Protein AF-A0A931YIL2-F1 (afdb_monomer)

pLDDT: mean 77.99, std 23.13, range [31.06, 97.94]

Solvent-accessible surface area (backbone atoms only — not comparable to full-atom values): 9273 Å² total; per-residue (Å²): 134,81,92,81,89,79,90,77,87,75,86,78,76,81,76,73,81,75,79,77,82,83,74,76,80,85,84,77,81,84,89,69,80,85,50,88,67,52,75,76,73,42,56,66,63,52,20,43,50,51,42,47,32,38,78,58,31,92,46,50,62,49,79,46,64,43,87,54,65,48,68,61,89,92,46,78,42,59,45,72,40,86,45,78,46,39,38,47,56,49,36,44,33,66,9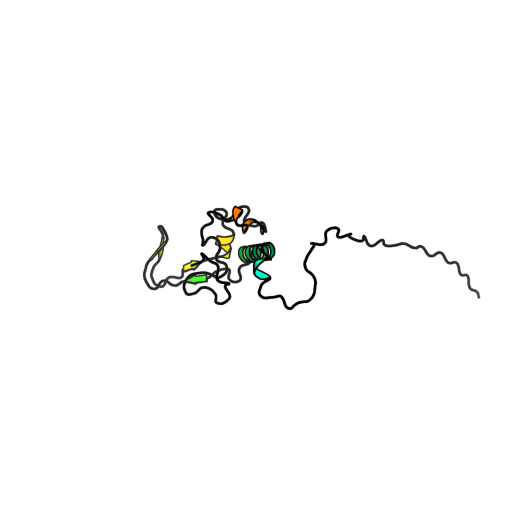2,79,24,80,66,40,89,60,93,55,35,67,55,65,34,74,87,61,43,67,88,59,60,73,80,49,65,38,51,49,60,54,52,99,72,37,45,89,86,53,78,88,53,91,89,63,101

Structure (mmCIF, N/CA/C/O backbone):
data_AF-A0A931YIL2-F1
#
_entry.id   AF-A0A931YIL2-F1
#
loop_
_atom_site.group_PDB
_atom_site.id
_atom_site.type_symbol
_atom_site.label_atom_id
_atom_site.label_alt_id
_atom_site.label_comp_id
_atom_site.label_asym_id
_atom_site.label_entity_id
_atom_site.label_seq_id
_atom_site.pdbx_PDB_ins_code
_atom_site.Cartn_x
_atom_site.Cartn_y
_atom_site.Cartn_z
_atom_site.occupancy
_atom_site.B_iso_or_equiv
_atom_site.auth_seq_id
_atom_site.auth_comp_id
_atom_site.auth_asym_id
_atom_site.auth_atom_id
_atom_site.pdbx_PDB_model_num
ATOM 1 N N . MET A 1 1 ? 46.542 -65.218 -22.834 1.00 34.25 1 MET A N 1
ATOM 2 C CA . MET A 1 1 ? 47.456 -64.803 -23.922 1.00 34.25 1 MET A CA 1
ATOM 3 C C . MET A 1 1 ? 46.732 -63.798 -24.806 1.00 34.25 1 MET A C 1
ATOM 5 O O . MET A 1 1 ? 45.672 -64.157 -25.283 1.00 34.25 1 MET A O 1
ATOM 9 N N . ARG A 1 2 ? 47.328 -62.601 -24.974 1.00 32.44 2 ARG A N 1
ATOM 10 C CA . ARG A 1 2 ? 47.079 -61.520 -25.967 1.00 32.44 2 ARG A CA 1
ATOM 11 C C . ARG A 1 2 ? 45.635 -60.983 -26.061 1.00 32.44 2 ARG A C 1
ATOM 13 O O . ARG A 1 2 ? 44.702 -61.717 -26.321 1.00 32.44 2 ARG A O 1
ATOM 20 N N . CYS A 1 3 ? 45.384 -59.731 -25.675 1.00 31.72 3 CYS A N 1
ATOM 21 C CA . CYS A 1 3 ? 45.705 -58.490 -26.402 1.00 31.72 3 CYS A CA 1
ATOM 22 C C . CYS A 1 3 ? 45.015 -58.443 -27.775 1.00 31.72 3 CYS A C 1
ATOM 24 O O . CYS A 1 3 ? 45.411 -59.151 -28.695 1.00 31.72 3 CYS A O 1
ATOM 26 N N . GLY A 1 4 ? 43.993 -57.593 -27.868 1.00 31.06 4 GLY A N 1
ATOM 27 C CA . GLY A 1 4 ? 43.230 -57.299 -29.073 1.00 31.06 4 GLY A CA 1
ATOM 28 C C . GLY A 1 4 ? 42.468 -55.995 -28.868 1.00 31.06 4 GLY A C 1
ATOM 29 O O . GLY A 1 4 ? 41.294 -55.993 -28.523 1.00 31.06 4 GLY A O 1
ATOM 30 N N . SER A 1 5 ? 43.200 -54.894 -28.983 1.00 42.75 5 SER A N 1
ATOM 31 C CA . SER A 1 5 ? 42.692 -53.545 -29.194 1.00 42.75 5 SER A CA 1
ATOM 32 C C . SER A 1 5 ? 41.805 -53.493 -30.439 1.00 42.75 5 SER A C 1
ATOM 34 O O . SER A 1 5 ? 42.280 -53.851 -31.515 1.00 42.75 5 SER A O 1
ATOM 36 N N . ASP A 1 6 ? 40.585 -52.971 -30.325 1.00 36.50 6 ASP A N 1
ATOM 37 C CA . ASP A 1 6 ? 40.017 -52.196 -31.428 1.00 36.50 6 ASP A CA 1
ATOM 38 C C . ASP A 1 6 ? 39.145 -51.054 -30.897 1.00 36.50 6 ASP A C 1
ATOM 40 O O . ASP A 1 6 ? 38.059 -51.213 -30.336 1.00 36.50 6 ASP A O 1
ATOM 44 N N . SER A 1 7 ? 39.734 -49.881 -31.038 1.00 40.06 7 SER A N 1
ATOM 45 C CA . SER A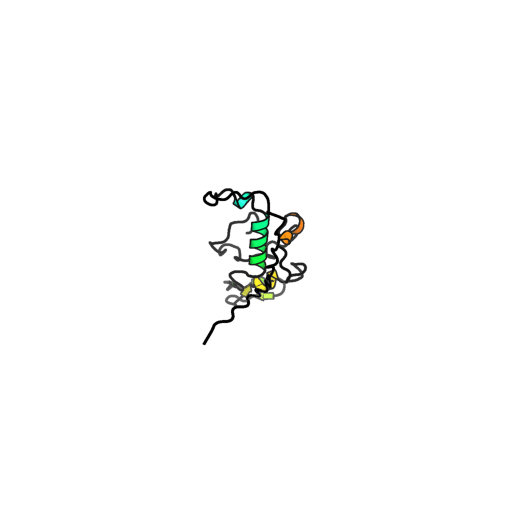 1 7 ? 39.219 -48.540 -30.866 1.00 40.06 7 SER A CA 1
ATOM 46 C C . SER A 1 7 ? 38.080 -48.243 -31.837 1.00 40.06 7 SER A C 1
ATOM 48 O O . SER A 1 7 ? 38.304 -48.118 -33.038 1.00 4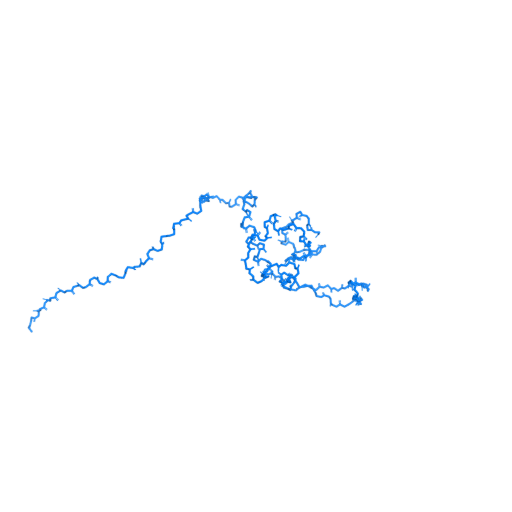0.06 7 SER A O 1
ATOM 50 N N . ARG A 1 8 ? 36.876 -47.992 -31.310 1.00 36.78 8 ARG A N 1
ATOM 51 C CA . ARG A 1 8 ? 35.892 -47.111 -31.963 1.00 36.78 8 ARG A CA 1
ATOM 52 C C . ARG A 1 8 ? 35.263 -46.189 -30.930 1.00 36.78 8 ARG A C 1
ATOM 54 O O . ARG A 1 8 ? 34.207 -46.470 -30.368 1.00 36.78 8 ARG A O 1
ATOM 61 N N . GLU A 1 9 ? 35.953 -45.079 -30.690 1.00 34.53 9 GLU A N 1
ATOM 62 C CA . GLU A 1 9 ? 35.385 -43.885 -30.076 1.00 34.53 9 GLU A CA 1
ATOM 63 C C . GLU A 1 9 ? 34.163 -43.431 -30.882 1.00 34.53 9 GLU A C 1
ATOM 65 O O . GLU A 1 9 ? 34.240 -43.147 -32.077 1.00 34.53 9 GLU A O 1
ATOM 70 N N . ARG A 1 10 ? 33.014 -43.361 -30.211 1.00 42.81 10 ARG A N 1
ATOM 71 C CA . ARG A 1 10 ? 31.848 -42.616 -30.681 1.00 42.81 10 ARG A CA 1
ATOM 72 C C . ARG A 1 10 ? 31.914 -41.229 -30.043 1.00 42.81 10 ARG A C 1
ATOM 74 O O . ARG A 1 10 ? 31.705 -41.151 -28.833 1.00 42.81 10 ARG A O 1
ATOM 81 N N . PRO A 1 11 ? 32.124 -40.128 -30.780 1.00 35.50 11 PRO A N 1
ATOM 82 C CA . PRO A 1 11 ? 31.899 -38.813 -30.208 1.00 35.50 11 PRO A CA 1
ATOM 83 C C . PRO A 1 11 ? 30.393 -38.529 -30.251 1.00 35.50 11 PRO A C 1
ATOM 85 O O . PRO A 1 11 ? 29.871 -37.895 -31.164 1.00 35.50 11 PRO A O 1
ATOM 88 N N . GLY A 1 12 ? 29.678 -39.032 -29.243 1.00 33.94 12 GLY A N 1
ATOM 89 C CA . GLY A 1 12 ? 28.361 -38.530 -28.866 1.00 33.94 12 GLY A CA 1
ATOM 90 C C . GLY A 1 12 ? 28.528 -37.151 -28.238 1.00 33.94 12 GLY A C 1
ATOM 91 O O . GLY A 1 12 ? 28.564 -37.013 -27.020 1.00 33.94 12 GLY A O 1
ATOM 92 N N . GLY A 1 13 ? 28.714 -36.133 -29.078 1.00 31.44 13 GLY A N 1
ATOM 93 C CA . GLY A 1 13 ? 28.776 -34.745 -28.651 1.00 31.44 13 GLY A CA 1
ATOM 94 C C . GLY A 1 13 ? 27.416 -34.309 -28.121 1.00 31.44 13 GLY A C 1
ATOM 95 O O . GLY A 1 13 ? 26.520 -33.980 -28.895 1.00 31.44 13 GLY A O 1
ATOM 96 N N . HIS A 1 14 ? 27.265 -34.277 -26.799 1.00 36.81 14 HIS A N 1
ATOM 97 C CA . HIS A 1 14 ? 26.225 -33.488 -26.155 1.00 36.81 14 HIS A CA 1
ATOM 98 C C . HIS A 1 14 ? 26.507 -32.013 -26.457 1.00 36.81 14 HIS A C 1
ATOM 100 O O . HIS A 1 14 ? 27.278 -31.343 -25.771 1.00 36.81 14 HIS A O 1
ATOM 106 N N . ALA A 1 15 ? 25.913 -31.519 -27.543 1.00 41.88 15 ALA A N 1
ATOM 107 C CA . ALA A 1 15 ? 25.877 -30.108 -27.865 1.00 41.88 15 ALA A CA 1
ATOM 108 C C . ALA A 1 15 ? 25.043 -29.404 -26.790 1.00 41.88 15 ALA A C 1
ATOM 110 O O . ALA A 1 15 ? 23.819 -29.332 -26.871 1.00 41.88 15 ALA A O 1
ATOM 111 N N . ASN A 1 16 ? 25.715 -28.902 -25.753 1.00 38.50 16 ASN A N 1
ATOM 112 C CA . ASN A 1 16 ? 25.128 -27.934 -24.842 1.00 38.50 16 ASN A CA 1
ATOM 113 C C . ASN A 1 16 ? 24.697 -26.726 -25.675 1.00 38.50 16 ASN A C 1
ATOM 115 O O . ASN A 1 16 ? 25.534 -25.964 -26.165 1.00 38.50 16 ASN A O 1
ATOM 119 N N . GLY A 1 17 ? 23.382 -26.600 -25.860 1.00 35.38 17 GLY A N 1
ATOM 120 C CA . GLY A 1 17 ? 22.730 -25.482 -26.520 1.00 35.38 17 GLY A CA 1
ATOM 121 C C . GLY A 1 17 ? 23.166 -24.184 -25.862 1.00 35.38 17 GLY A C 1
ATOM 122 O O . GLY A 1 17 ? 22.672 -23.791 -24.807 1.00 35.38 17 GLY A O 1
ATOM 123 N N . ARG A 1 18 ? 24.142 -23.531 -26.489 1.00 36.31 18 ARG A N 1
ATOM 124 C CA . ARG A 1 18 ? 24.627 -22.211 -26.124 1.00 36.31 18 ARG A CA 1
ATOM 125 C C . ARG A 1 18 ? 23.471 -21.246 -26.357 1.00 36.31 18 ARG A C 1
ATOM 127 O O . ARG A 1 18 ? 23.248 -20.815 -27.483 1.00 36.31 18 ARG A O 1
ATOM 134 N N . LEU A 1 19 ? 22.728 -20.930 -25.299 1.00 40.59 19 LEU A N 1
ATOM 135 C CA . LEU A 1 19 ? 21.790 -19.813 -25.287 1.00 40.59 19 LEU A CA 1
ATOM 136 C C . LEU A 1 19 ? 22.593 -18.552 -25.612 1.00 40.59 19 LEU A C 1
ATOM 138 O O . LEU A 1 19 ? 23.271 -17.972 -24.763 1.00 40.59 19 LEU A O 1
ATOM 142 N N . THR A 1 20 ? 22.581 -18.150 -26.880 1.00 42.56 20 THR A N 1
ATOM 143 C CA . THR A 1 20 ? 23.110 -16.863 -27.302 1.00 42.56 20 THR A CA 1
ATOM 144 C C . THR A 1 20 ? 22.170 -15.803 -26.752 1.00 42.56 20 THR A C 1
ATOM 146 O O . THR A 1 20 ? 21.168 -15.469 -27.380 1.00 42.56 20 THR A O 1
ATOM 149 N N . HIS A 1 21 ? 22.478 -15.280 -25.566 1.00 39.62 21 HIS A N 1
ATOM 150 C CA . HIS A 1 21 ? 21.862 -14.070 -25.035 1.00 39.62 21 HIS A CA 1
ATOM 151 C C . HIS A 1 21 ? 22.277 -12.880 -25.923 1.00 39.62 21 HIS A C 1
ATOM 153 O O . HIS A 1 21 ? 23.186 -12.109 -25.605 1.00 39.62 21 HIS A O 1
ATOM 159 N N . ARG A 1 22 ? 21.653 -12.758 -27.101 1.00 46.47 22 ARG A N 1
ATOM 160 C CA . ARG A 1 22 ? 21.691 -11.545 -27.920 1.00 46.47 22 ARG A CA 1
ATOM 161 C C . ARG A 1 22 ? 20.794 -10.517 -27.245 1.00 46.47 22 ARG A C 1
ATOM 163 O O . ARG A 1 22 ? 19.578 -10.641 -27.273 1.00 46.47 22 ARG A O 1
ATOM 170 N N . GLY A 1 23 ? 21.429 -9.515 -26.648 1.00 37.62 23 GLY A N 1
ATOM 171 C CA . GLY A 1 23 ? 20.753 -8.365 -26.051 1.00 37.62 23 GLY A CA 1
ATOM 172 C C . GLY A 1 23 ? 21.424 -7.910 -24.765 1.00 37.62 23 GLY A C 1
ATOM 173 O O . GLY A 1 23 ? 20.806 -7.914 -23.710 1.00 37.62 23 GLY A O 1
ATOM 174 N N . ARG A 1 24 ? 22.712 -7.556 -24.816 1.00 38.62 24 ARG A N 1
ATOM 175 C CA . ARG A 1 24 ? 23.373 -6.893 -23.685 1.00 38.62 24 ARG A CA 1
ATOM 176 C C . ARG A 1 24 ? 22.701 -5.522 -23.505 1.00 38.62 24 ARG A C 1
ATOM 178 O O . ARG A 1 24 ? 22.769 -4.744 -24.458 1.00 38.62 24 ARG A O 1
ATOM 185 N N . PRO A 1 25 ? 22.083 -5.187 -22.355 1.00 48.25 25 PRO A N 1
ATOM 186 C CA . PRO A 1 25 ? 21.700 -3.806 -22.102 1.00 48.25 25 PRO A CA 1
ATOM 187 C C . PRO A 1 25 ? 22.980 -2.971 -22.155 1.00 48.25 25 PRO A C 1
ATOM 189 O O . PRO A 1 25 ? 23.931 -3.186 -21.397 1.00 48.25 25 PRO A O 1
ATOM 192 N N . ALA A 1 26 ? 23.053 -2.084 -23.140 1.00 44.16 26 ALA A N 1
ATOM 193 C CA . ALA A 1 26 ? 24.159 -1.162 -23.267 1.00 44.16 26 ALA A CA 1
ATOM 194 C C . ALA A 1 26 ? 24.136 -0.212 -22.061 1.00 44.16 26 ALA A C 1
ATOM 196 O O . ALA A 1 26 ? 23.147 0.479 -21.836 1.00 44.16 26 ALA A O 1
ATOM 197 N N . GLY A 1 27 ? 25.236 -0.173 -21.302 1.00 51.66 27 GLY A N 1
ATOM 198 C CA . GLY A 1 27 ? 25.552 0.984 -20.462 1.00 51.66 27 GLY A CA 1
ATOM 199 C C . GLY A 1 27 ? 25.453 0.826 -18.944 1.00 51.66 27 GLY A C 1
ATOM 200 O O . GLY A 1 27 ? 25.000 1.752 -18.284 1.00 51.66 27 GLY A O 1
ATOM 201 N N . VAL A 1 28 ? 25.954 -0.263 -18.358 1.00 55.72 28 VAL A N 1
ATOM 202 C CA . VAL A 1 28 ? 26.526 -0.195 -16.998 1.00 55.72 28 VAL A CA 1
ATOM 203 C C . VAL A 1 28 ? 27.937 -0.775 -17.052 1.00 55.72 28 VAL A C 1
ATOM 205 O O . VAL A 1 28 ? 28.132 -1.985 -17.134 1.00 55.72 28 VAL A O 1
ATOM 208 N N . SER A 1 29 ? 28.935 0.108 -17.103 1.00 44.84 29 SER A N 1
ATOM 209 C CA . SER A 1 29 ? 30.344 -0.254 -16.946 1.00 44.84 29 SER A CA 1
ATOM 210 C C . SER A 1 29 ? 30.601 -0.663 -15.496 1.00 44.84 29 SER A C 1
ATOM 212 O O . SER A 1 29 ? 30.206 0.047 -14.570 1.00 44.84 29 SER A O 1
ATOM 214 N N . GLY A 1 30 ? 31.251 -1.809 -15.301 1.00 53.72 30 GLY A N 1
ATOM 215 C CA . GLY A 1 30 ? 31.662 -2.286 -13.986 1.00 53.72 30 GLY A CA 1
ATOM 216 C C . GLY A 1 30 ? 32.696 -1.373 -13.315 1.00 53.72 30 GLY A C 1
ATOM 217 O O . GLY A 1 30 ? 33.526 -0.769 -13.987 1.00 53.72 30 GLY A O 1
ATOM 218 N N . ALA A 1 31 ? 32.627 -1.363 -11.979 1.00 58.78 31 ALA A N 1
ATOM 219 C CA . ALA A 1 31 ? 33.555 -0.789 -10.998 1.00 58.78 31 ALA A CA 1
ATOM 220 C C . ALA A 1 31 ? 33.554 0.746 -10.792 1.00 58.78 31 ALA A C 1
ATOM 222 O O . ALA A 1 31 ? 34.435 1.468 -11.243 1.00 58.78 31 ALA A O 1
ATOM 223 N N . ALA A 1 32 ? 32.609 1.206 -9.964 1.00 49.69 32 ALA A N 1
ATOM 224 C CA . ALA A 1 32 ? 32.739 2.344 -9.042 1.00 49.69 32 ALA A CA 1
ATOM 225 C C . ALA A 1 32 ? 31.777 2.100 -7.855 1.00 49.69 32 ALA A C 1
ATOM 227 O O . ALA A 1 32 ? 30.736 1.468 -8.076 1.00 49.69 32 ALA A O 1
ATOM 228 N N . PRO A 1 33 ? 32.067 2.541 -6.609 1.00 53.78 33 PRO A N 1
ATOM 229 C CA . PRO A 1 33 ? 31.133 2.372 -5.494 1.00 53.78 33 PRO A CA 1
ATOM 230 C C . PRO A 1 33 ? 29.819 3.029 -5.900 1.00 53.78 33 PRO A C 1
ATOM 232 O O . PRO A 1 33 ? 29.842 4.192 -6.293 1.00 53.78 33 PRO A O 1
ATOM 235 N N . VAL A 1 34 ? 28.721 2.261 -5.889 1.00 62.38 34 VAL A N 1
ATOM 236 C CA . VAL A 1 34 ? 27.403 2.618 -6.446 1.00 62.38 34 VAL A CA 1
ATOM 237 C C . VAL A 1 34 ? 27.062 4.058 -6.071 1.00 62.38 34 VAL A C 1
ATOM 239 O O . VAL A 1 34 ? 26.628 4.354 -4.956 1.00 62.38 34 VAL A O 1
ATOM 242 N N . ALA A 1 35 ? 27.380 4.979 -6.981 1.00 63.25 35 ALA A N 1
ATOM 243 C CA . ALA A 1 35 ? 27.531 6.370 -6.606 1.00 63.25 35 ALA A CA 1
ATOM 244 C C . ALA A 1 35 ? 26.160 6.917 -6.232 1.00 63.25 35 ALA A C 1
ATOM 246 O O . ALA A 1 35 ? 25.165 6.648 -6.911 1.00 63.25 35 ALA A O 1
ATOM 247 N N . ARG A 1 36 ? 26.113 7.736 -5.175 1.00 62.06 36 ARG A N 1
ATOM 248 C CA . ARG A 1 36 ? 24.892 8.341 -4.625 1.00 62.06 36 ARG A CA 1
ATOM 249 C C . ARG A 1 36 ? 23.976 8.899 -5.734 1.00 62.06 36 ARG A C 1
ATOM 251 O O . ARG A 1 36 ? 22.761 8.841 -5.587 1.00 62.06 36 ARG A O 1
ATOM 258 N N . GLY A 1 37 ? 24.510 9.377 -6.863 1.00 63.91 37 GLY A N 1
ATOM 259 C CA . GLY A 1 37 ? 23.762 9.911 -8.013 1.00 63.91 37 GLY A CA 1
ATOM 260 C C . GLY A 1 37 ? 22.989 8.910 -8.890 1.00 63.91 37 GLY A C 1
ATOM 261 O O . GLY A 1 37 ? 21.991 9.311 -9.490 1.00 63.91 37 GLY A O 1
ATOM 262 N N . LEU A 1 38 ? 23.360 7.625 -8.922 1.00 71.31 38 LEU A N 1
ATOM 263 C CA . LEU A 1 38 ? 22.795 6.633 -9.856 1.00 71.31 38 LEU A CA 1
ATOM 264 C C . LEU A 1 38 ? 21.293 6.386 -9.626 1.00 71.31 38 LEU A C 1
ATOM 266 O O . LEU A 1 38 ? 20.524 6.142 -10.551 1.00 71.31 38 LEU A O 1
ATOM 270 N N . ARG A 1 39 ? 20.829 6.574 -8.385 1.00 67.75 39 ARG A N 1
ATOM 271 C CA . ARG A 1 39 ? 19.406 6.475 -8.017 1.00 67.75 39 ARG A CA 1
ATOM 272 C C . ARG A 1 39 ? 18.480 7.387 -8.836 1.00 67.75 39 ARG A C 1
ATOM 274 O O . ARG A 1 39 ? 17.288 7.119 -8.922 1.00 67.75 39 ARG A O 1
ATOM 281 N N . ARG A 1 40 ? 18.999 8.494 -9.389 1.00 72.06 40 ARG A N 1
ATOM 282 C CA . ARG A 1 40 ? 18.212 9.441 -10.198 1.00 72.06 40 ARG A CA 1
ATOM 283 C C . ARG A 1 40 ? 18.037 8.973 -11.645 1.00 72.06 40 ARG A C 1
ATOM 285 O O . ARG A 1 40 ? 17.074 9.385 -12.285 1.00 72.06 40 ARG A O 1
ATOM 292 N N . THR A 1 41 ? 18.938 8.129 -12.145 1.00 82.44 41 THR A N 1
ATOM 293 C CA . THR A 1 41 ? 18.930 7.641 -13.531 1.00 82.44 41 THR A CA 1
ATOM 294 C C . THR A 1 41 ? 18.274 6.264 -13.660 1.00 82.44 41 THR A C 1
ATOM 296 O O . THR A 1 41 ? 17.658 5.980 -14.684 1.00 82.44 41 THR A O 1
ATOM 299 N N . LEU A 1 42 ? 18.299 5.442 -12.604 1.00 89.25 42 LEU A N 1
ATOM 300 C CA . LEU A 1 42 ? 17.722 4.090 -12.574 1.00 89.25 42 LEU A CA 1
ATOM 301 C C . LEU A 1 42 ? 16.195 4.071 -12.359 1.00 89.25 42 LEU A C 1
ATOM 303 O O . LEU A 1 42 ? 15.684 3.524 -11.379 1.00 89.25 42 LEU A O 1
ATOM 307 N N . ARG A 1 43 ? 15.446 4.683 -13.282 1.00 88.88 43 ARG A N 1
ATOM 308 C CA . ARG A 1 43 ? 13.978 4.793 -13.189 1.00 88.88 43 ARG A CA 1
ATOM 309 C C . ARG A 1 43 ? 13.286 3.431 -13.191 1.00 88.88 43 ARG A C 1
ATOM 311 O O . ARG A 1 43 ? 12.470 3.179 -12.312 1.00 88.88 43 ARG A O 1
ATOM 318 N N . TYR A 1 44 ? 13.653 2.556 -14.124 1.00 92.69 44 TYR A N 1
ATOM 319 C CA . TYR A 1 44 ? 13.053 1.226 -14.231 1.00 92.69 44 TYR A CA 1
ATOM 320 C C . TYR A 1 44 ? 13.380 0.347 -13.018 1.00 92.69 44 TYR A C 1
ATOM 322 O O . TYR A 1 44 ? 12.503 -0.298 -12.460 1.00 92.69 44 TYR A O 1
ATOM 330 N N . THR A 1 45 ? 14.613 0.398 -12.504 1.00 93.31 45 THR A N 1
ATOM 331 C CA . THR A 1 45 ? 14.969 -0.312 -11.264 1.00 93.31 45 THR A CA 1
ATOM 332 C C . THR A 1 45 ? 14.095 0.127 -10.092 1.00 93.31 45 THR A C 1
ATOM 334 O O . THR A 1 45 ? 13.649 -0.705 -9.310 1.00 93.31 45 THR A O 1
ATOM 337 N N . ARG A 1 46 ? 13.801 1.428 -9.980 1.00 90.75 46 ARG A N 1
ATOM 338 C CA . ARG A 1 46 ? 12.881 1.931 -8.956 1.00 90.75 46 ARG A CA 1
ATOM 339 C C . ARG A 1 46 ? 11.460 1.400 -9.147 1.00 90.75 46 ARG A C 1
ATOM 341 O O . ARG A 1 46 ? 10.838 1.033 -8.162 1.00 90.75 46 ARG A O 1
ATOM 348 N N . GLN A 1 47 ? 10.975 1.346 -10.384 1.00 94.56 47 GLN A N 1
ATOM 349 C CA . GLN A 1 47 ? 9.664 0.780 -10.709 1.00 94.56 47 GLN A CA 1
ATOM 350 C C . GLN A 1 47 ? 9.575 -0.706 -10.345 1.00 94.56 47 GLN A C 1
ATOM 352 O O . GLN A 1 47 ? 8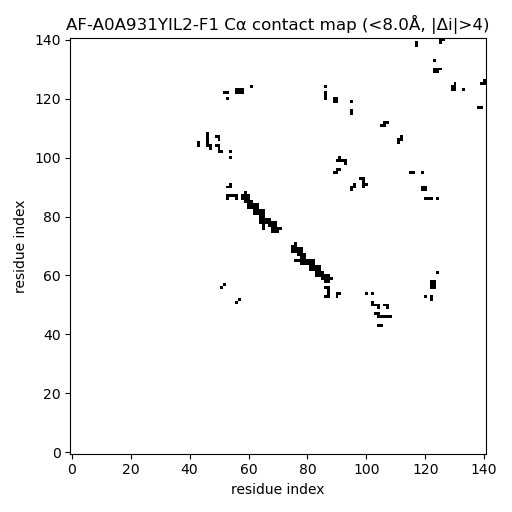.596 -1.124 -9.741 1.00 94.56 47 GLN A O 1
ATOM 357 N N . VAL A 1 48 ? 10.624 -1.482 -10.629 1.00 96.56 48 VAL A N 1
ATOM 358 C CA . VAL A 1 48 ? 10.727 -2.897 -10.238 1.00 96.56 48 VAL A CA 1
ATOM 359 C C . VAL A 1 48 ? 10.679 -3.050 -8.717 1.00 96.56 48 VAL A C 1
ATOM 361 O O . VAL A 1 48 ? 9.952 -3.900 -8.213 1.00 96.56 48 VAL A O 1
ATOM 364 N N . ILE A 1 49 ? 11.419 -2.215 -7.978 1.00 94.31 49 ILE A N 1
ATOM 365 C CA . ILE A 1 49 ? 11.392 -2.220 -6.506 1.00 94.31 49 ILE A CA 1
ATOM 366 C C . ILE A 1 49 ? 9.997 -1.850 -5.989 1.00 94.31 49 ILE A C 1
ATOM 368 O O . ILE A 1 49 ? 9.496 -2.501 -5.078 1.00 94.31 49 ILE A O 1
ATOM 372 N N . ASP A 1 50 ? 9.367 -0.826 -6.565 1.00 94.38 50 ASP A N 1
ATOM 373 C CA . ASP A 1 50 ? 8.030 -0.390 -6.164 1.00 94.38 50 ASP A CA 1
ATOM 374 C C . ASP A 1 50 ? 6.972 -1.477 -6.422 1.00 94.38 50 ASP A C 1
ATOM 376 O O . ASP A 1 50 ? 6.130 -1.743 -5.566 1.00 94.38 50 ASP A O 1
ATOM 380 N N . GLU A 1 51 ? 7.054 -2.170 -7.557 1.00 97.31 51 GLU A N 1
ATOM 381 C CA . GLU A 1 51 ? 6.154 -3.279 -7.883 1.00 97.31 51 GLU A CA 1
ATOM 382 C C . GLU A 1 51 ? 6.389 -4.505 -6.998 1.00 97.31 51 GLU A C 1
ATOM 384 O O . GLU A 1 51 ? 5.435 -5.139 -6.539 1.00 97.31 51 GLU A O 1
ATOM 389 N N . ALA A 1 52 ? 7.647 -4.797 -6.665 1.00 96.94 52 ALA A N 1
ATOM 390 C CA . ALA A 1 52 ? 7.971 -5.834 -5.695 1.00 96.94 52 ALA A CA 1
ATOM 391 C C . ALA A 1 52 ? 7.393 -5.506 -4.311 1.00 96.94 52 ALA A C 1
ATOM 393 O O . ALA A 1 52 ? 6.772 -6.369 -3.700 1.00 96.94 52 ALA A O 1
ATOM 394 N N . LEU A 1 53 ? 7.525 -4.262 -3.838 1.00 95.44 53 LEU A N 1
ATOM 395 C CA . LEU A 1 53 ? 6.956 -3.814 -2.560 1.00 95.44 53 LEU A CA 1
ATOM 396 C C . LEU A 1 53 ? 5.423 -3.765 -2.573 1.00 95.44 53 LEU A C 1
ATOM 398 O O . LEU A 1 53 ? 4.799 -3.920 -1.522 1.00 95.44 53 LEU A O 1
ATOM 402 N N . ARG A 1 54 ? 4.801 -3.553 -3.740 1.00 96.44 54 ARG A N 1
ATOM 403 C CA . ARG A 1 54 ? 3.345 -3.624 -3.889 1.00 96.44 54 ARG A CA 1
ATOM 404 C C . ARG A 1 54 ? 2.853 -5.038 -3.584 1.00 96.44 54 ARG A C 1
ATOM 406 O O . ARG A 1 54 ? 1.994 -5.213 -2.721 1.00 96.44 54 ARG A O 1
ATOM 413 N N . LEU A 1 55 ? 3.422 -6.038 -4.255 1.00 96.56 55 LEU A N 1
ATOM 414 C CA . LEU A 1 55 ? 3.019 -7.437 -4.096 1.00 96.56 55 LEU A CA 1
ATOM 415 C C . LEU A 1 55 ? 3.530 -8.051 -2.787 1.00 96.56 55 LEU A C 1
ATOM 417 O O . LEU A 1 55 ? 2.804 -8.807 -2.140 1.00 96.56 55 LEU A O 1
ATOM 421 N N . TYR A 1 56 ? 4.738 -7.696 -2.363 1.00 95.19 56 TYR A N 1
ATOM 422 C CA . TYR A 1 56 ? 5.420 -8.265 -1.202 1.00 95.19 56 TYR A CA 1
ATOM 423 C C . TYR A 1 56 ? 5.864 -7.155 -0.237 1.00 95.19 56 TYR A C 1
ATOM 425 O O . TYR A 1 56 ? 7.061 -6.882 -0.100 1.00 95.19 56 TYR A O 1
ATOM 433 N N . PRO A 1 57 ? 4.914 -6.473 0.429 1.00 92.25 57 PRO A N 1
ATOM 434 C CA . PRO A 1 57 ? 5.255 -5.430 1.382 1.00 92.25 57 PRO A CA 1
ATOM 435 C C . PRO A 1 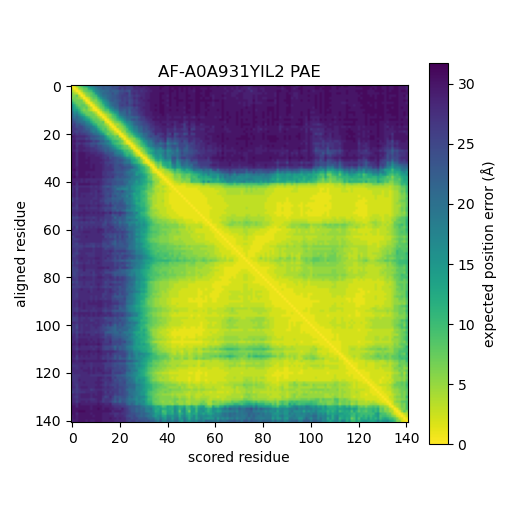57 ? 5.968 -6.036 2.607 1.00 92.25 57 PRO A C 1
ATOM 437 O O . PRO A 1 57 ? 5.581 -7.115 3.061 1.00 92.25 57 PRO A O 1
ATOM 440 N N . PRO A 1 58 ? 6.949 -5.336 3.211 1.00 90.12 58 PRO A N 1
ATOM 441 C CA . PRO A 1 58 ? 7.633 -5.804 4.424 1.00 90.12 58 PRO A CA 1
ATOM 442 C C . PRO A 1 58 ? 6.680 -6.026 5.603 1.00 90.12 58 PRO A C 1
ATOM 444 O O . PRO A 1 58 ? 6.919 -6.864 6.470 1.00 90.12 58 PRO A O 1
ATOM 447 N N . THR A 1 59 ? 5.586 -5.264 5.632 1.00 89.75 59 THR A N 1
ATOM 448 C CA . THR A 1 59 ? 4.515 -5.371 6.617 1.00 89.75 59 THR A CA 1
ATOM 449 C C . THR A 1 59 ? 3.188 -5.530 5.881 1.00 89.75 59 THR A C 1
ATOM 451 O O . THR A 1 59 ? 2.731 -4.615 5.200 1.00 89.75 59 THR A O 1
ATOM 454 N N . TRP A 1 60 ? 2.555 -6.696 6.016 1.00 90.81 60 TRP A N 1
ATOM 455 C CA . TRP A 1 60 ? 1.285 -7.005 5.348 1.00 90.81 60 TRP A CA 1
ATOM 456 C C . TRP A 1 60 ? 0.059 -6.435 6.081 1.00 90.81 60 TRP A C 1
ATOM 458 O O . TRP A 1 60 ? -0.997 -6.261 5.466 1.00 90.81 60 TRP A O 1
ATOM 468 N N . VAL A 1 61 ? 0.205 -6.086 7.364 1.00 94.81 61 VAL A N 1
ATOM 469 C CA . VAL A 1 61 ? -0.819 -5.424 8.182 1.00 94.81 61 VAL A CA 1
ATOM 470 C C . VAL A 1 61 ? -0.182 -4.495 9.217 1.00 94.81 61 VAL A C 1
ATOM 472 O O . VAL A 1 61 ? 0.796 -4.855 9.866 1.00 94.81 61 VAL A O 1
ATOM 475 N N . THR A 1 62 ? -0.741 -3.299 9.396 1.00 92.75 62 THR A N 1
ATOM 476 C CA . THR A 1 62 ? -0.401 -2.395 10.500 1.00 92.75 62 THR A CA 1
ATOM 477 C C . THR A 1 62 ? -1.643 -2.086 11.322 1.00 92.75 62 THR A C 1
ATOM 479 O O . THR A 1 62 ? -2.723 -1.868 10.779 1.00 92.75 62 THR A O 1
ATOM 482 N N . ALA A 1 63 ? -1.477 -2.022 12.639 1.00 94.56 63 ALA A N 1
ATOM 483 C CA . ALA A 1 63 ? -2.557 -1.704 13.561 1.00 94.56 63 ALA A CA 1
ATOM 484 C C . ALA A 1 63 ? -2.521 -0.237 14.016 1.00 94.56 63 ALA A C 1
ATOM 486 O O . ALA A 1 63 ? -1.453 0.380 14.153 1.00 94.56 63 ALA A O 1
ATOM 487 N N . ARG A 1 64 ? -3.705 0.311 14.285 1.00 94.81 64 ARG A N 1
ATOM 488 C CA . ARG A 1 64 ? -3.935 1.587 14.961 1.00 94.81 64 ARG A CA 1
ATOM 489 C C . ARG A 1 64 ? -4.980 1.385 16.055 1.00 94.81 64 ARG A C 1
ATOM 491 O O . ARG A 1 64 ? -5.915 0.614 15.877 1.00 94.81 64 ARG A O 1
ATOM 498 N N . THR A 1 65 ? -4.810 2.106 17.155 1.00 96.81 65 THR A N 1
ATOM 499 C CA . THR A 1 65 ? -5.791 2.186 18.237 1.00 96.81 65 THR A CA 1
ATOM 500 C C . THR A 1 65 ? -6.184 3.650 18.361 1.00 96.81 65 THR A C 1
ATOM 502 O O . THR A 1 65 ? -5.302 4.472 18.628 1.00 96.81 65 THR A O 1
ATOM 505 N N . PRO A 1 66 ? -7.442 4.009 18.074 1.00 96.44 66 PRO A N 1
ATOM 506 C CA . PRO A 1 66 ? -7.887 5.386 18.132 1.00 96.44 66 PRO A CA 1
ATOM 507 C C . PRO A 1 66 ? -8.026 5.811 19.597 1.00 96.44 66 PRO A C 1
ATOM 509 O O . PRO A 1 66 ? -8.494 5.044 20.440 1.00 96.44 66 PRO A O 1
ATOM 512 N N . ILE A 1 67 ? -7.567 7.025 19.901 1.00 97.19 67 ILE A N 1
ATOM 513 C CA . ILE A 1 67 ? -7.614 7.593 21.258 1.00 97.19 67 ILE A CA 1
ATOM 514 C C . ILE A 1 67 ? -9.046 8.030 21.587 1.00 97.19 67 ILE A C 1
ATOM 516 O O . ILE A 1 67 ? -9.525 7.819 22.697 1.00 97.19 67 ILE A O 1
ATOM 520 N N . GLU A 1 68 ? -9.760 8.559 20.599 1.00 97.75 68 GLU A N 1
ATOM 521 C CA . GLU A 1 68 ? -11.154 8.986 20.696 1.00 97.75 68 GLU A CA 1
ATOM 522 C C . GLU A 1 68 ? -12.010 8.213 19.689 1.00 97.75 68 GLU A C 1
ATOM 524 O O . GLU A 1 68 ? -11.481 7.547 18.798 1.00 97.75 68 GLU A O 1
ATOM 529 N N . ALA A 1 69 ? -13.332 8.247 19.855 1.00 97.12 69 ALA A N 1
ATOM 530 C CA . ALA A 1 69 ? -14.225 7.664 18.863 1.00 97.12 69 ALA A CA 1
ATOM 531 C C . ALA A 1 69 ? -14.163 8.474 17.558 1.00 97.12 69 ALA A C 1
ATOM 533 O O . ALA A 1 69 ? -14.107 9.699 17.594 1.00 97.12 69 ALA A O 1
ATOM 534 N N . ASP A 1 70 ? -14.201 7.786 16.420 1.00 96.62 70 ASP A N 1
ATOM 535 C CA . ASP A 1 70 ? -14.072 8.390 15.092 1.00 96.62 70 ASP A CA 1
ATOM 536 C C . ASP A 1 70 ? -14.984 7.679 14.074 1.00 96.62 70 ASP A C 1
ATOM 538 O O . ASP A 1 70 ? -15.685 6.718 14.409 1.00 96.62 70 ASP A O 1
ATOM 542 N N . ALA A 1 71 ? -15.001 8.135 12.824 1.00 96.31 71 ALA A N 1
ATOM 543 C CA . ALA A 1 71 ? -15.723 7.497 11.735 1.00 96.31 71 ALA A CA 1
ATOM 544 C C . ALA A 1 71 ? -14.899 7.434 10.441 1.00 96.31 71 ALA A C 1
ATOM 546 O O . ALA A 1 71 ? -14.293 8.411 10.011 1.00 96.31 71 ALA A O 1
ATOM 547 N N . ILE A 1 72 ? -14.943 6.280 9.768 1.00 92.81 72 ILE A N 1
ATOM 548 C CA . ILE A 1 72 ? -14.418 6.103 8.408 1.00 92.81 72 ILE A CA 1
ATOM 549 C C . ILE A 1 72 ? -15.601 5.823 7.484 1.00 92.81 72 ILE A C 1
ATOM 551 O O . ILE A 1 72 ? -16.214 4.754 7.542 1.00 92.81 72 ILE A O 1
ATOM 555 N N . GLY A 1 73 ? -15.943 6.793 6.634 1.00 91.62 73 GLY A N 1
ATOM 556 C CA . GLY A 1 73 ? -17.157 6.731 5.821 1.00 91.62 73 GLY A CA 1
ATOM 557 C C . GLY A 1 73 ? -18.395 6.583 6.709 1.00 91.62 73 GLY A C 1
ATOM 558 O O . GLY A 1 73 ? -18.652 7.418 7.570 1.00 91.62 73 GLY A O 1
ATOM 559 N N . HIS A 1 74 ? -19.145 5.497 6.529 1.00 93.94 74 HIS A N 1
ATOM 560 C CA . HIS A 1 74 ? -20.324 5.187 7.348 1.00 93.94 74 HIS A CA 1
ATOM 561 C C . HIS A 1 74 ? -20.015 4.298 8.567 1.00 93.94 74 HIS A C 1
ATOM 563 O O . HIS A 1 74 ? -20.919 3.970 9.335 1.00 93.94 74 HIS A O 1
ATOM 569 N N . CYS A 1 75 ? -18.756 3.894 8.758 1.00 95.44 75 CYS A N 1
ATOM 570 C CA . CYS A 1 75 ? -18.344 3.023 9.853 1.00 95.44 75 CYS A CA 1
ATOM 571 C C . CYS A 1 75 ? -17.941 3.848 11.079 1.00 95.44 75 CYS A C 1
ATOM 573 O O . CYS A 1 75 ? -17.003 4.641 11.004 1.00 95.44 75 CYS A O 1
ATOM 575 N N . ARG A 1 76 ? -18.620 3.640 12.214 1.00 97.06 76 ARG A N 1
ATOM 576 C CA . ARG A 1 76 ? -18.219 4.213 13.508 1.00 97.06 76 ARG A CA 1
ATOM 577 C C . ARG A 1 76 ? -17.142 3.352 14.152 1.00 97.06 76 ARG A C 1
ATOM 579 O O . ARG A 1 76 ? -17.304 2.141 14.273 1.00 97.06 76 ARG A O 1
ATOM 586 N N . ILE A 1 77 ? -16.086 3.998 14.618 1.00 97.56 77 ILE A N 1
ATOM 587 C CA . ILE A 1 77 ? -14.927 3.379 15.244 1.00 97.56 77 ILE A CA 1
ATOM 588 C C . ILE A 1 77 ? -14.873 3.832 16.705 1.00 97.56 77 ILE A C 1
ATOM 590 O O . ILE A 1 77 ? -14.581 4.995 16.975 1.00 97.56 77 ILE A O 1
ATOM 594 N N . PRO A 1 78 ? -15.154 2.946 17.673 1.00 97.62 78 PRO A N 1
ATOM 595 C CA . PRO A 1 78 ? -15.033 3.280 19.086 1.00 97.62 78 PRO A CA 1
ATOM 596 C C . PRO A 1 78 ? -13.584 3.587 19.481 1.00 97.62 78 PRO A C 1
ATOM 598 O O . PRO A 1 78 ? -12.650 2.968 18.961 1.00 97.62 78 PRO A O 1
ATOM 601 N N . SER A 1 79 ? -13.410 4.474 20.465 1.00 97.75 79 SER A N 1
ATOM 602 C CA . SER A 1 79 ? -12.123 4.656 21.150 1.00 97.75 79 SER A CA 1
ATOM 603 C C . SER A 1 79 ? -11.604 3.314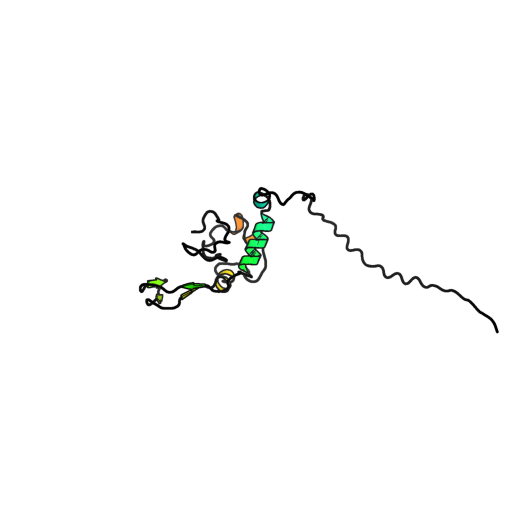 21.683 1.00 97.75 79 SER A C 1
ATOM 605 O O . SER A 1 79 ? -12.381 2.456 22.105 1.00 97.75 79 SER A O 1
ATOM 607 N N . GLY A 1 80 ? -10.288 3.108 21.622 1.00 96.75 80 GLY A N 1
ATOM 608 C CA . GLY A 1 80 ? -9.632 1.900 22.125 1.00 96.75 80 GLY A CA 1
ATOM 609 C C . GLY A 1 80 ? -9.783 0.655 21.242 1.00 96.75 80 GLY A C 1
ATOM 610 O O . GLY A 1 80 ? -9.170 -0.370 21.535 1.00 96.75 80 GLY A O 1
ATOM 611 N N . SER A 1 81 ? -10.550 0.721 20.149 1.00 96.88 81 SER A N 1
ATOM 612 C CA . SER A 1 81 ? -10.692 -0.402 19.213 1.00 96.88 81 SER A CA 1
ATOM 613 C C . SER A 1 81 ? -9.406 -0.682 18.422 1.00 96.88 81 SER A C 1
ATOM 615 O O . SER A 1 81 ? -8.515 0.159 18.307 1.00 96.88 81 SER A O 1
ATOM 617 N N . LEU A 1 82 ? -9.284 -1.889 17.864 1.00 96.38 82 LEU A N 1
ATOM 618 C CA . LEU A 1 82 ? -8.159 -2.248 17.003 1.00 96.38 82 LEU A CA 1
ATOM 619 C C . LEU A 1 82 ? -8.543 -2.062 15.532 1.00 96.38 82 LEU A C 1
ATOM 621 O O . LEU A 1 82 ? -9.348 -2.819 14.995 1.00 96.38 82 LEU A O 1
ATOM 625 N N . VAL A 1 83 ? -7.930 -1.085 14.868 1.00 96.00 83 VAL A N 1
ATOM 626 C CA . VAL A 1 83 ? -8.105 -0.831 13.434 1.00 96.00 83 VAL A CA 1
ATOM 627 C C . VAL A 1 83 ? -6.916 -1.406 12.676 1.00 96.00 83 VAL A C 1
ATOM 629 O O . VAL A 1 83 ? -5.772 -1.004 12.899 1.00 96.00 83 VAL A O 1
ATOM 632 N N . LEU A 1 84 ? -7.181 -2.340 11.764 1.00 95.38 84 LEU A N 1
ATOM 633 C CA . LEU A 1 84 ? -6.164 -2.973 10.927 1.00 95.38 84 LEU A CA 1
ATOM 634 C C . LEU A 1 84 ? -6.173 -2.367 9.523 1.00 95.38 84 LEU A C 1
ATOM 636 O O . LEU A 1 84 ? -7.196 -2.336 8.848 1.00 95.38 84 LEU A O 1
ATOM 640 N N . LEU A 1 85 ? -5.006 -1.919 9.073 1.00 94.50 85 LEU A N 1
ATOM 641 C CA . LEU A 1 85 ? -4.760 -1.427 7.722 1.00 94.50 85 LEU A CA 1
ATOM 642 C C . LEU A 1 85 ? -3.848 -2.432 7.026 1.00 94.50 85 LEU A C 1
ATOM 644 O O . LEU A 1 85 ? -2.761 -2.719 7.529 1.00 94.50 85 LEU A O 1
ATOM 648 N N . SER A 1 86 ? -4.260 -2.965 5.878 1.00 95.94 86 SER A N 1
ATOM 649 C CA . SER A 1 86 ? -3.484 -3.980 5.165 1.00 95.94 86 SER A CA 1
ATOM 650 C C . SER A 1 86 ? -2.971 -3.453 3.826 1.00 95.94 86 SER A C 1
ATOM 652 O O . SER A 1 86 ? -3.727 -3.450 2.854 1.00 95.94 86 SER A O 1
ATOM 654 N N . PRO A 1 87 ? -1.677 -3.073 3.732 1.00 95.38 87 PRO A N 1
ATOM 655 C CA . PRO A 1 87 ? -1.039 -2.840 2.442 1.00 95.38 87 PRO A CA 1
ATOM 656 C C . PRO A 1 87 ? -1.207 -4.049 1.521 1.00 95.38 87 PRO A C 1
ATOM 658 O O . PRO A 1 87 ? -1.494 -3.878 0.347 1.00 95.38 87 PRO A O 1
ATOM 661 N N . TYR A 1 88 ? -1.109 -5.273 2.055 1.00 96.06 88 TYR A N 1
ATOM 662 C CA . TYR A 1 88 ? -1.239 -6.500 1.265 1.00 96.06 88 TYR A CA 1
ATOM 663 C C . TYR A 1 88 ? -2.568 -6.583 0.500 1.00 96.06 88 TYR A C 1
ATOM 665 O O . TYR A 1 88 ? -2.556 -6.893 -0.693 1.00 96.06 88 TYR A O 1
ATOM 673 N N . VAL A 1 89 ? -3.685 -6.267 1.166 1.00 96.88 89 VAL A N 1
ATOM 674 C CA . VAL A 1 89 ? -5.021 -6.252 0.551 1.00 96.88 89 VAL A CA 1
ATOM 675 C C . VAL A 1 89 ? -5.187 -5.040 -0.362 1.00 96.88 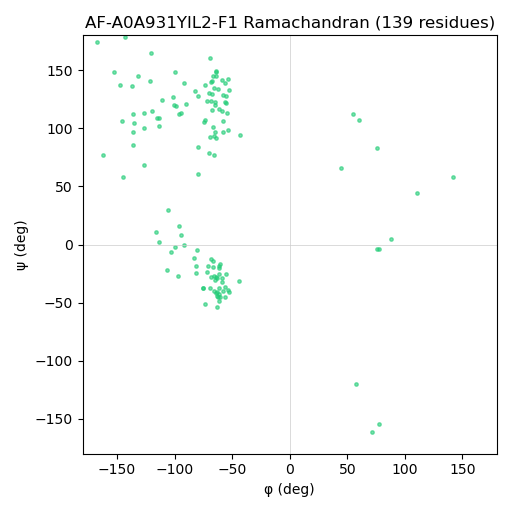89 VAL A C 1
ATOM 677 O O . VAL A 1 89 ? -5.548 -5.200 -1.526 1.00 96.88 89 VAL A O 1
ATOM 680 N N . THR A 1 90 ? -4.889 -3.824 0.112 1.00 96.56 90 THR A N 1
ATOM 681 C CA . THR A 1 90 ? -5.099 -2.603 -0.688 1.00 96.56 90 THR A CA 1
ATOM 682 C C . THR A 1 90 ? -4.273 -2.603 -1.974 1.00 96.56 90 THR A C 1
ATOM 684 O O . THR A 1 90 ? -4.755 -2.186 -3.025 1.00 96.56 90 THR A O 1
ATOM 687 N N . HIS A 1 91 ? -3.050 -3.128 -1.928 1.00 96.88 91 HIS A N 1
ATOM 688 C CA . HIS A 1 91 ? -2.163 -3.233 -3.083 1.00 96.88 91 HIS A CA 1
ATOM 689 C C . HIS A 1 91 ? -2.639 -4.230 -4.150 1.00 96.88 91 HIS A C 1
ATOM 691 O O . HIS A 1 91 ? -2.090 -4.231 -5.251 1.00 96.88 91 HIS A O 1
ATOM 697 N N . ARG A 1 92 ? -3.630 -5.072 -3.836 1.00 97.00 92 ARG A N 1
ATOM 698 C CA . ARG A 1 92 ? -4.254 -6.047 -4.746 1.00 97.00 92 ARG A CA 1
ATOM 699 C C . ARG A 1 92 ? -5.710 -5.725 -5.066 1.00 97.00 92 ARG A C 1
ATOM 701 O O . ARG A 1 92 ? -6.366 -6.474 -5.782 1.00 97.00 92 ARG A O 1
ATOM 708 N N . HIS A 1 93 ? -6.231 -4.618 -4.545 1.00 96.81 93 HIS A N 1
ATOM 709 C CA . HIS A 1 93 ? -7.625 -4.271 -4.748 1.00 96.81 93 HIS A CA 1
ATOM 710 C C . HIS A 1 93 ? -7.857 -3.830 -6.208 1.00 96.81 93 HIS A C 1
ATOM 712 O O . HIS A 1 93 ? -7.203 -2.881 -6.657 1.00 96.81 93 HIS A O 1
ATOM 718 N N . PRO A 1 94 ? -8.776 -4.474 -6.953 1.00 95.88 94 PRO A N 1
ATOM 719 C CA . PRO A 1 94 ? -8.952 -4.234 -8.388 1.00 95.88 94 PRO A CA 1
ATOM 720 C C . PRO A 1 94 ? -9.473 -2.829 -8.719 1.00 95.88 94 PRO A C 1
ATOM 722 O O . PRO A 1 94 ? -9.273 -2.354 -9.830 1.00 95.88 94 PRO A O 1
ATOM 725 N N . GLU A 1 95 ? -10.079 -2.128 -7.756 1.00 94.94 95 GLU A N 1
ATOM 726 C CA . GLU A 1 95 ? -10.475 -0.718 -7.915 1.00 94.94 95 GLU A CA 1
ATOM 727 C C . GLU A 1 95 ? -9.268 0.222 -8.068 1.00 94.94 95 GLU A C 1
ATOM 729 O O . GLU A 1 95 ? -9.369 1.276 -8.688 1.00 94.94 95 GLU A O 1
ATOM 734 N N . PHE A 1 96 ? -8.110 -0.155 -7.515 1.00 94.25 96 PHE A N 1
ATOM 735 C CA . PHE A 1 96 ? -6.900 0.669 -7.558 1.00 94.25 96 PHE A CA 1
ATOM 736 C C . PHE A 1 96 ? -5.838 0.131 -8.522 1.00 94.25 96 PHE A C 1
ATOM 738 O O . PHE A 1 96 ? -4.954 0.885 -8.944 1.00 94.25 96 PHE A O 1
ATOM 745 N N . TRP A 1 97 ? -5.896 -1.163 -8.849 1.00 95.12 97 TRP A N 1
ATOM 746 C CA . TRP A 1 97 ? -4.854 -1.863 -9.592 1.00 95.12 97 TRP A CA 1
ATOM 747 C C . TRP A 1 97 ? -5.447 -2.763 -10.674 1.00 95.12 97 TRP A C 1
ATOM 749 O O . TRP A 1 97 ? -6.044 -3.796 -10.387 1.00 95.12 97 TRP A O 1
ATOM 759 N N . GLU A 1 98 ? -5.202 -2.405 -11.933 1.00 94.25 98 GLU A N 1
ATOM 760 C CA . GLU A 1 98 ? -5.473 -3.277 -13.076 1.00 94.25 98 GLU A CA 1
ATOM 761 C C . GLU A 1 98 ? -4.566 -4.516 -13.031 1.00 94.25 98 GLU A C 1
ATOM 763 O O . GLU A 1 98 ? -3.354 -4.392 -12.791 1.00 94.25 98 GLU A O 1
ATOM 768 N N . ALA A 1 99 ? -5.164 -5.692 -13.266 1.00 95.81 99 ALA A N 1
ATOM 769 C CA . ALA A 1 99 ? -4.516 -7.003 -13.181 1.00 95.81 99 ALA A CA 1
ATOM 770 C C . ALA A 1 99 ? -3.638 -7.123 -11.912 1.00 95.81 99 ALA A C 1
ATOM 772 O O . ALA A 1 99 ? -2.407 -7.175 -12.007 1.00 95.81 99 ALA A O 1
ATOM 773 N N . PRO A 1 100 ? -4.246 -7.107 -10.707 1.00 96.44 100 PRO A N 1
ATOM 774 C CA . PRO A 1 100 ? -3.533 -6.858 -9.453 1.00 96.44 100 PRO A CA 1
ATOM 775 C C . PRO A 1 100 ? -2.481 -7.917 -9.107 1.00 96.44 100 PRO A C 1
ATOM 777 O O . PRO A 1 100 ? -1.476 -7.583 -8.482 1.00 96.44 100 PRO A O 1
ATOM 780 N N . GLU A 1 101 ? -2.660 -9.163 -9.541 1.00 96.38 101 GLU A N 1
ATOM 781 C CA . GLU A 1 101 ? -1.696 -10.244 -9.294 1.00 96.38 101 GLU A CA 1
ATOM 782 C C . GLU A 1 101 ? -0.538 -10.269 -10.306 1.00 96.38 101 GLU A C 1
ATOM 784 O O . GLU A 1 101 ? 0.463 -10.951 -10.091 1.00 96.38 101 GLU A O 1
ATOM 789 N N . THR A 1 102 ? -0.632 -9.503 -11.396 1.00 97.75 102 THR A N 1
ATOM 790 C CA . THR A 1 102 ? 0.422 -9.432 -12.411 1.00 97.75 102 THR A CA 1
ATOM 791 C C . THR A 1 102 ? 1.546 -8.514 -11.946 1.00 97.75 102 THR A C 1
ATOM 793 O O . THR A 1 102 ? 1.314 -7.353 -11.594 1.00 97.75 102 THR A O 1
ATOM 796 N N . PHE A 1 103 ? 2.780 -9.023 -11.994 1.00 97.94 103 PHE A N 1
ATOM 797 C CA . PHE A 1 103 ? 3.985 -8.222 -11.794 1.00 97.94 103 PHE A CA 1
ATOM 798 C C . PHE A 1 103 ? 4.247 -7.358 -13.036 1.00 97.94 103 PHE A C 1
ATOM 800 O O . PHE A 1 103 ? 4.693 -7.863 -14.065 1.00 97.94 103 PHE A O 1
ATOM 807 N N . ASP A 1 104 ? 3.968 -6.060 -12.934 1.00 97.31 104 ASP A N 1
ATOM 808 C CA . ASP A 1 104 ? 4.137 -5.082 -14.014 1.00 97.31 104 ASP A CA 1
ATOM 809 C C . ASP A 1 104 ? 4.795 -3.797 -13.475 1.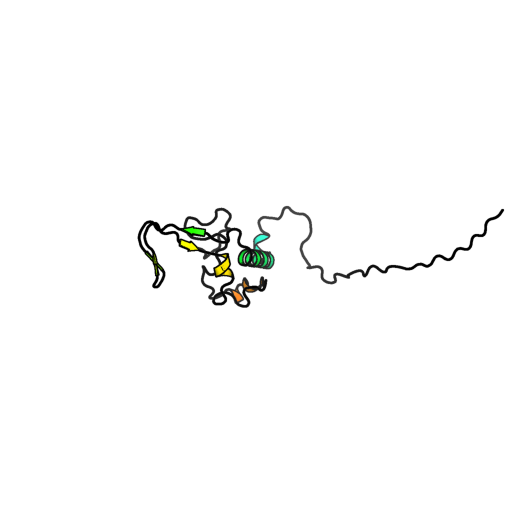00 97.31 104 ASP A C 1
ATOM 811 O O . ASP A 1 104 ? 4.101 -2.932 -12.937 1.00 97.31 104 ASP A O 1
ATOM 815 N N . PRO A 1 105 ? 6.127 -3.635 -13.603 1.00 96.81 105 PRO A N 1
ATOM 816 C CA . PRO A 1 105 ? 6.834 -2.432 -13.159 1.00 96.81 105 PRO A CA 1
ATOM 817 C C . PRO A 1 105 ? 6.348 -1.142 -13.829 1.00 96.81 105 PRO A C 1
ATOM 819 O O . PRO A 1 105 ? 6.338 -0.077 -13.200 1.00 96.81 105 PRO A O 1
ATOM 822 N N . ASP A 1 106 ? 5.897 -1.213 -15.084 1.00 95.31 106 ASP A N 1
ATOM 823 C CA . ASP A 1 106 ? 5.525 -0.030 -15.861 1.00 95.31 106 ASP A CA 1
ATOM 824 C C . ASP A 1 106 ? 4.294 0.676 -15.276 1.00 95.31 106 ASP A C 1
ATOM 826 O O . ASP A 1 106 ? 4.064 1.854 -15.561 1.00 95.31 106 ASP A O 1
ATOM 830 N N . ARG A 1 107 ? 3.537 0.036 -14.372 1.00 94.25 107 ARG A N 1
ATOM 831 C CA . ARG A 1 107 ? 2.446 0.694 -13.635 1.00 94.25 107 ARG A CA 1
ATOM 832 C C . ARG A 1 107 ? 2.916 1.860 -12.760 1.00 94.25 107 ARG A C 1
ATOM 834 O O . ARG A 1 107 ? 2.104 2.707 -12.389 1.00 94.25 107 ARG A O 1
ATOM 841 N N . PHE A 1 108 ? 4.202 1.910 -12.410 1.00 94.31 108 PHE A N 1
ATOM 842 C CA . PHE A 1 108 ? 4.830 3.023 -11.688 1.00 94.31 108 PHE A CA 1
ATOM 843 C C . PHE A 1 108 ? 5.500 4.039 -12.628 1.00 94.31 108 PHE A C 1
ATOM 845 O O . PHE A 1 108 ? 6.198 4.954 -12.176 1.00 94.31 108 PHE A O 1
ATOM 852 N N . ALA A 1 109 ? 5.303 3.919 -13.944 1.00 92.44 109 ALA A N 1
ATOM 853 C CA . ALA A 1 109 ? 5.636 4.985 -14.876 1.00 92.44 109 ALA A CA 1
ATOM 854 C C . ALA A 1 109 ? 4.760 6.225 -14.607 1.00 92.44 109 ALA A C 1
ATOM 856 O O . ALA A 1 109 ? 3.582 6.075 -14.263 1.00 92.44 109 ALA A O 1
ATOM 857 N N . PRO A 1 110 ? 5.293 7.453 -14.780 1.00 88.88 110 PRO A N 1
ATOM 858 C CA . PRO A 1 110 ? 4.533 8.681 -14.543 1.00 88.88 110 PRO A CA 1
ATOM 859 C C . PRO A 1 110 ? 3.200 8.727 -15.296 1.00 88.88 110 PRO A C 1
ATOM 861 O O . PRO A 1 110 ? 2.195 9.104 -14.709 1.00 88.88 110 PRO A O 1
ATOM 864 N N . SER A 1 111 ? 3.175 8.271 -16.552 1.00 90.75 111 SER A N 1
ATOM 865 C CA . SER A 1 111 ? 1.975 8.222 -17.398 1.00 90.75 111 SER A CA 1
ATOM 866 C C . SER A 1 111 ? 0.892 7.268 -16.886 1.00 90.75 111 SER A C 1
ATOM 868 O O . SER A 1 111 ? -0.285 7.535 -17.090 1.00 90.75 111 SER A O 1
ATOM 870 N N . ARG A 1 112 ? 1.269 6.180 -16.200 1.00 90.25 112 ARG A N 1
ATOM 871 C CA . ARG A 1 112 ? 0.351 5.147 -15.677 1.00 90.25 112 ARG A CA 1
ATOM 872 C C . ARG A 1 112 ? 0.025 5.309 -14.188 1.00 90.25 112 ARG A C 1
ATOM 874 O O . ARG A 1 112 ? -0.743 4.530 -13.630 1.00 90.25 112 ARG A O 1
ATOM 881 N N . SER A 1 113 ? 0.621 6.308 -13.535 1.00 86.69 113 SER A N 1
ATOM 882 C CA . SER A 1 113 ? 0.406 6.607 -12.111 1.00 86.69 113 SER A CA 1
ATOM 883 C C . SER A 1 113 ? -0.517 7.808 -11.880 1.00 86.69 113 SER A C 1
ATOM 885 O O . SER A 1 113 ? -0.860 8.096 -10.735 1.00 86.69 113 SER A O 1
ATOM 887 N N . VAL A 1 114 ? -0.907 8.520 -12.943 1.00 86.94 114 VAL A N 1
ATOM 888 C CA . VAL A 1 114 ? -1.792 9.689 -12.855 1.00 86.94 114 VAL A CA 1
ATOM 889 C C . VAL A 1 114 ? -3.152 9.271 -12.297 1.00 86.94 114 VAL A C 1
ATOM 891 O O . VAL A 1 114 ? -3.716 8.268 -12.718 1.00 86.94 114 VAL A O 1
ATOM 894 N N . GLY A 1 115 ? -3.671 10.039 -11.339 1.00 85.94 115 GLY A N 1
ATOM 895 C CA . GLY A 1 115 ? -4.999 9.813 -10.761 1.00 85.94 115 GLY A CA 1
ATOM 896 C C . GLY A 1 115 ? -5.084 8.676 -9.739 1.00 85.94 115 GLY A C 1
ATOM 897 O O . GLY A 1 115 ? -6.135 8.504 -9.130 1.00 85.94 115 GLY A O 1
ATOM 898 N N . ARG A 1 116 ? -3.999 7.926 -9.490 1.00 90.06 116 ARG A N 1
ATOM 899 C CA . ARG A 1 116 ? -3.994 6.900 -8.440 1.00 90.06 116 ARG A CA 1
ATOM 900 C C . ARG A 1 116 ? -4.088 7.564 -7.057 1.00 90.06 116 ARG A C 1
ATOM 902 O O . ARG A 1 116 ? -3.272 8.444 -6.773 1.00 90.06 116 ARG A O 1
ATOM 909 N N . PRO A 1 117 ? -5.010 7.135 -6.173 1.00 92.25 117 PRO A N 1
ATOM 910 C CA . PRO A 1 117 ? -5.079 7.657 -4.812 1.00 92.25 117 PRO A CA 1
ATOM 911 C C . PRO A 1 117 ? -3.745 7.485 -4.076 1.00 92.25 117 PRO A C 1
ATOM 913 O O . PRO A 1 117 ? -3.119 6.427 -4.163 1.00 92.25 117 PRO A O 1
ATOM 916 N N . SER A 1 118 ? -3.322 8.490 -3.303 1.00 87.19 118 SER A N 1
ATOM 917 C CA . SER A 1 118 ? -2.014 8.477 -2.626 1.00 87.19 118 SER A CA 1
ATOM 918 C C . SER A 1 118 ? -1.817 7.259 -1.716 1.00 87.19 118 SER A C 1
ATOM 920 O O . SER A 1 118 ? -0.725 6.704 -1.657 1.00 87.19 118 SER A O 1
ATOM 922 N N . TYR A 1 119 ? -2.884 6.807 -1.048 1.00 91.56 119 TYR A N 1
ATOM 923 C CA . TYR A 1 119 ? -2.880 5.632 -0.170 1.00 91.56 119 TYR A CA 1
ATOM 924 C C . TYR A 1 119 ? -3.362 4.342 -0.850 1.00 91.56 119 TYR A C 1
ATOM 926 O O . TYR A 1 119 ? -3.616 3.354 -0.173 1.00 91.56 119 TYR A O 1
ATOM 934 N N . ALA A 1 120 ? -3.433 4.291 -2.183 1.00 94.88 120 ALA A N 1
ATOM 935 C CA . ALA A 1 120 ? -3.511 3.006 -2.882 1.00 94.88 120 ALA A CA 1
ATOM 936 C C . ALA A 1 120 ? -2.172 2.241 -2.821 1.00 94.88 120 ALA A C 1
ATOM 938 O O . ALA A 1 120 ? -2.143 1.030 -3.037 1.00 94.88 120 ALA A O 1
ATOM 939 N N . TYR A 1 121 ? -1.070 2.944 -2.522 1.00 94.44 121 TYR A N 1
ATOM 940 C CA . TYR A 1 121 ? 0.279 2.396 -2.376 1.00 94.44 121 TYR A CA 1
ATOM 941 C C . TYR A 1 121 ? 0.977 2.964 -1.130 1.00 94.44 121 TYR A C 1
ATOM 943 O O . TYR A 1 121 ? 1.434 4.106 -1.124 1.00 94.44 121 TYR A O 1
ATOM 951 N N . PHE A 1 122 ? 1.088 2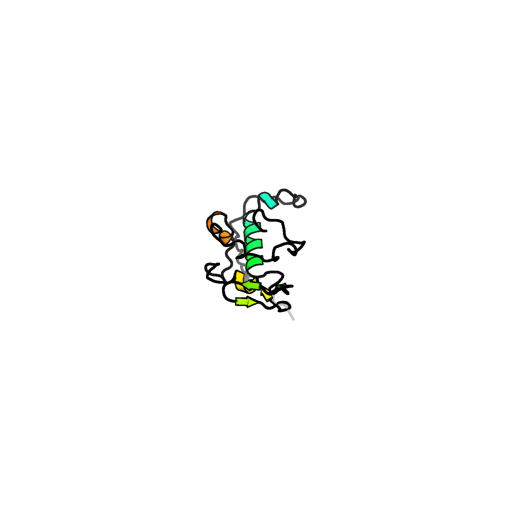.165 -0.068 1.00 93.88 122 PHE A N 1
ATOM 952 C CA . PHE A 1 122 ? 1.679 2.569 1.216 1.00 93.88 122 PHE A CA 1
ATOM 953 C C . PHE A 1 122 ? 2.457 1.418 1.885 1.00 93.88 122 PHE A C 1
ATOM 955 O O . PHE A 1 122 ? 2.195 1.065 3.036 1.00 93.88 122 PHE A O 1
ATOM 962 N N . PRO A 1 123 ? 3.475 0.841 1.219 1.00 93.44 123 PRO A N 1
ATOM 963 C CA . PRO A 1 123 ? 4.205 -0.333 1.726 1.00 93.44 123 PRO A CA 1
ATOM 964 C C . PRO A 1 123 ? 4.911 -0.110 3.073 1.00 93.44 123 PRO A C 1
ATOM 966 O O . PRO A 1 123 ? 5.275 -1.068 3.746 1.00 93.44 123 PRO A O 1
ATOM 969 N N . PHE A 1 124 ? 5.101 1.151 3.466 1.00 92.38 124 PHE A N 1
ATOM 970 C CA . PHE A 1 124 ? 5.774 1.559 4.698 1.00 92.38 124 PHE A CA 1
ATOM 971 C C . PHE A 1 124 ? 4.852 2.299 5.683 1.00 92.38 124 PHE A C 1
ATOM 973 O O . PHE A 1 124 ? 5.334 2.882 6.657 1.00 92.38 124 PHE A O 1
ATOM 980 N N . GLY A 1 125 ? 3.538 2.302 5.431 1.00 90.19 125 GLY A N 1
ATOM 981 C CA . GLY A 1 125 ? 2.568 3.105 6.175 1.00 90.19 125 GLY A CA 1
ATOM 982 C C . GLY A 1 125 ? 2.564 4.580 5.757 1.00 90.19 125 GLY A C 1
ATOM 983 O O . GLY A 1 125 ? 2.924 4.925 4.631 1.00 90.19 125 GLY A O 1
ATOM 984 N N . GLY A 1 126 ? 2.142 5.455 6.672 1.00 88.38 126 GLY A N 1
ATOM 985 C CA . GLY A 1 126 ? 2.077 6.900 6.452 1.00 88.38 126 GLY A CA 1
ATOM 986 C C . GLY A 1 126 ? 1.850 7.698 7.735 1.00 88.38 126 GLY A C 1
ATOM 987 O O . GLY A 1 126 ? 1.626 7.121 8.811 1.00 88.38 126 GLY A O 1
ATOM 988 N N . GLY A 1 127 ? 1.906 9.025 7.600 1.00 88.50 127 GLY A N 1
ATOM 989 C CA . GLY A 1 127 ? 1.774 9.966 8.710 1.00 88.50 127 GLY A CA 1
ATOM 990 C C . GLY A 1 127 ? 2.993 9.968 9.646 1.00 88.50 127 GLY A C 1
ATOM 991 O O . GLY A 1 127 ? 4.056 9.453 9.292 1.00 88.50 127 GLY A O 1
ATOM 992 N N . PRO A 1 128 ? 2.858 10.485 10.883 1.00 88.50 128 PRO A N 1
ATOM 993 C CA . PRO A 1 128 ? 3.987 10.662 11.808 1.00 88.50 128 PRO A CA 1
ATOM 994 C C . PRO A 1 128 ? 4.715 9.370 12.206 1.00 88.50 128 PRO A C 1
ATOM 996 O O . PRO A 1 128 ? 5.845 9.417 12.680 1.00 88.50 128 PRO A O 1
ATOM 999 N N . ARG A 1 129 ? 4.073 8.207 12.020 1.00 89.00 129 ARG A N 1
ATOM 1000 C CA . ARG A 1 129 ? 4.647 6.876 12.284 1.00 89.00 129 ARG A CA 1
ATOM 1001 C C . ARG A 1 129 ? 5.010 6.121 11.000 1.00 89.00 129 ARG A C 1
ATOM 1003 O O . ARG A 1 129 ? 4.906 4.895 10.970 1.00 89.00 129 ARG A O 1
ATOM 1010 N N . LEU A 1 130 ? 5.369 6.839 9.934 1.00 89.06 130 LEU A N 1
ATOM 1011 C CA . LEU A 1 130 ? 5.957 6.260 8.724 1.00 89.06 130 LEU A CA 1
ATOM 1012 C C . LEU A 1 130 ? 7.255 5.513 9.081 1.00 89.06 130 LEU A C 1
ATOM 1014 O O . LEU A 1 130 ? 8.025 5.969 9.926 1.00 89.06 130 LEU A O 1
ATOM 1018 N N . CYS A 1 131 ? 7.505 4.367 8.439 1.00 89.12 131 CYS A N 1
ATOM 1019 C CA . CYS A 1 131 ? 8.735 3.602 8.655 1.00 89.12 131 CYS A CA 1
ATOM 1020 C C . CYS A 1 131 ? 9.986 4.481 8.476 1.00 89.12 131 CYS A C 1
ATOM 1022 O O . CYS A 1 131 ? 10.126 5.158 7.458 1.00 89.12 131 CYS A O 1
ATOM 1024 N N . ALA A 1 132 ? 10.942 4.402 9.407 1.00 86.12 132 ALA A N 1
ATOM 1025 C CA . ALA A 1 132 ? 12.209 5.135 9.316 1.00 86.12 132 ALA A CA 1
ATOM 1026 C C . ALA A 1 132 ? 13.044 4.754 8.075 1.00 86.12 132 ALA A C 1
ATOM 1028 O O . ALA A 1 132 ? 13.832 5.560 7.585 1.00 86.12 132 ALA A O 1
ATOM 1029 N N . GLY A 1 133 ? 12.854 3.537 7.551 1.00 82.25 133 GLY A N 1
ATOM 1030 C CA . GLY A 1 133 ? 13.484 3.061 6.317 1.00 82.25 133 GLY A CA 1
ATOM 1031 C C . GLY A 1 133 ? 12.795 3.533 5.033 1.00 82.25 133 GLY A C 1
ATOM 1032 O O . GLY A 1 133 ? 13.297 3.263 3.941 1.00 82.25 133 GLY A O 1
ATOM 1033 N N . ALA A 1 134 ? 11.658 4.230 5.126 1.00 81.31 134 ALA A N 1
ATOM 1034 C CA . ALA A 1 134 ? 10.975 4.751 3.954 1.00 81.31 134 ALA A CA 1
ATOM 1035 C C . ALA A 1 134 ? 11.804 5.871 3.312 1.00 81.31 134 ALA A C 1
ATOM 1037 O O . ALA A 1 134 ? 12.103 6.898 3.926 1.00 81.31 134 ALA A O 1
ATOM 1038 N N . ALA A 1 135 ? 12.138 5.713 2.032 1.00 69.62 135 ALA A N 1
ATOM 1039 C CA . ALA A 1 135 ? 12.686 6.816 1.259 1.00 69.62 135 ALA A CA 1
ATOM 1040 C C . ALA A 1 135 ? 11.590 7.877 1.065 1.00 69.62 135 ALA A C 1
ATOM 1042 O O . ALA A 1 135 ? 10.583 7.611 0.407 1.00 69.62 135 ALA A O 1
ATOM 1043 N N . ARG A 1 136 ? 11.786 9.083 1.616 1.00 59.69 136 ARG A N 1
ATOM 1044 C CA . ARG A 1 136 ? 10.829 10.196 1.501 1.00 59.69 136 ARG A CA 1
ATOM 1045 C C . ARG A 1 136 ? 10.511 10.464 0.022 1.00 59.69 136 ARG A C 1
ATOM 1047 O O . ARG A 1 136 ? 11.388 10.881 -0.741 1.00 59.69 136 ARG A O 1
ATOM 1054 N N . ARG A 1 137 ? 9.269 10.203 -0.398 1.00 62.25 137 ARG A N 1
ATOM 1055 C CA . ARG A 1 137 ? 8.773 10.562 -1.734 1.00 62.25 137 ARG A CA 1
ATOM 1056 C C . ARG A 1 137 ? 8.121 11.945 -1.671 1.00 62.25 137 ARG A C 1
ATOM 1058 O O . ARG A 1 137 ? 7.400 12.217 -0.714 1.00 62.25 137 ARG A O 1
ATOM 1065 N N . PRO A 1 138 ? 8.331 12.814 -2.673 1.00 50.66 138 PRO A N 1
ATOM 1066 C CA . PRO A 1 138 ? 7.489 13.993 -2.835 1.00 50.66 138 PRO A CA 1
ATOM 1067 C C . PRO A 1 138 ? 6.027 13.548 -2.982 1.00 50.66 138 PRO A C 1
ATOM 1069 O O . PRO A 1 138 ? 5.751 12.670 -3.796 1.00 50.66 138 PRO A O 1
ATOM 1072 N N . GLY A 1 139 ? 5.117 14.127 -2.196 1.00 50.47 139 GLY A N 1
ATOM 1073 C CA . GLY A 1 139 ? 3.675 13.857 -2.289 1.00 50.47 139 GLY A CA 1
ATOM 1074 C C . GLY A 1 139 ? 3.153 12.671 -1.469 1.00 50.47 139 GLY A C 1
ATOM 1075 O O . GLY A 1 139 ? 1.968 12.368 -1.558 1.00 50.47 139 GLY A O 1
ATOM 1076 N N . GLN A 1 140 ? 3.998 12.020 -0.663 1.00 53.19 140 GLN A N 1
ATOM 1077 C CA . GLN A 1 140 ? 3.551 11.049 0.338 1.00 53.19 140 GLN A CA 1
ATOM 1078 C C . GLN A 1 140 ? 3.503 11.769 1.705 1.00 53.19 140 GLN A C 1
ATOM 1080 O O . GLN A 1 140 ? 4.536 12.322 2.093 1.00 53.19 140 GLN A O 1
ATOM 1085 N N . PRO A 1 141 ? 2.333 11.857 2.368 1.00 44.16 141 PRO A N 1
ATOM 1086 C CA . PRO A 1 141 ? 2.148 12.613 3.614 1.00 44.16 141 PRO A CA 1
ATOM 1087 C C . PRO A 1 141 ? 2.938 12.050 4.803 1.00 44.16 141 PRO A C 1
ATOM 1089 O O . PRO A 1 141 ? 3.076 10.805 4.912 1.00 44.16 141 PRO A O 1
#

Foldseek 3Di:
DDDDDDDDDDPPDPPPPPPPPPDDPPDDDDDDDCDPPVVVVPLLVVLLVQLCCLQVQPDQKDWDAAQAWDDDPPDTRHHRDIDIDGSNDLSQPCVQDPPSPDRDSCCPPPVNCPPRPLPSRQSQHADPNGDPPDDDDPPTD

Radius of gyration: 26.96 Å; Cα contacts (8 Å, |Δi|>4): 126; chains: 1; bounding box: 68×79×54 Å

Sequence (141 aa):
MRCGSDSRERPGGHANGRLTHRGRPAGVSGAAPVARGLRRTLRYTRQVIDEALRLYPPTWVTARTPIEADAIGHCRIPSGSLVLLSPYVTHRHPEFWEAPETFDPDRFAPSRSVGRPSYAYFPFGGGPRLCAGAARRPGQP

Nearest PDB structures (foldseek):
  7wzm-assembly1_A  TM=9.584E-01  e=3.297E-10  Streptomyces avermitilis
  6bdk-assembly1_A  TM=9.150E-01  e=4.838E-08  Homo sapiens
  7kvo-assembly1_A  TM=9.248E-01  e=1.838E-07  Homo sapiens
  6ma8-assembly1_A  TM=9.254E-01  e=2.435E-07  Homo sapiens
  6bd6-assembly1_A  TM=9.155E-01  e=3.007E-07  Homo sapiens

Secondary structure (DSSP, 8-state):
-------------------------S---S-S---TTGGGT-HHHHHHHHHHHHHS-S-S-EEE--SS-EEETTEEE-TT--EEE-HHHHTT-TTT-SSTTS--GGGGSHHHHTT--GGG--TT--GGG--TTS---TT--

Mean predicted aligned error: 13.42 Å